Protein AF-A0A3D1RUU3-F1 (afdb_monomer_lite)

Sequence (71 aa):
MGTDLYDNDHIYVSTQPRTIRGGLAFVPSSQTWHGFAKKPINGIRRSLIVNYVGEGWPQTLDLSFPELLVG

Structure (mmCIF, N/CA/C/O backbone):
data_AF-A0A3D1RUU3-F1
#
_entry.id   AF-A0A3D1RUU3-F1
#
loop_
_atom_site.group_PDB
_atom_site.id
_atom_site.type_symbol
_atom_site.label_atom_id
_atom_site.label_alt_id
_atom_site.label_comp_id
_atom_site.label_asym_id
_atom_site.label_entity_id
_atom_site.label_seq_id
_atom_site.pdbx_PDB_ins_code
_atom_site.Cartn_x
_atom_site.Cartn_y
_atom_site.Cartn_z
_atom_site.occupancy
_atom_site.B_iso_or_equiv
_atom_site.auth_seq_id
_atom_site.auth_comp_id
_atom_site.auth_asym_id
_atom_site.auth_atom_id
_atom_site.pdbx_PDB_model_num
ATOM 1 N N . MET A 1 1 ? 3.295 0.423 -12.690 1.00 81.31 1 MET A N 1
ATOM 2 C CA . MET A 1 1 ? 2.830 1.653 -11.995 1.00 81.31 1 MET A CA 1
ATOM 3 C C . MET A 1 1 ? 1.869 1.384 -10.821 1.00 81.31 1 MET A C 1
ATOM 5 O O . MET A 1 1 ? 1.307 2.344 -10.304 1.00 81.31 1 MET A O 1
ATOM 9 N N . GLY A 1 2 ? 1.657 0.138 -10.372 1.00 88.81 2 GLY A N 1
ATOM 10 C CA . GLY A 1 2 ? 0.812 -0.144 -9.200 1.00 88.81 2 GLY A CA 1
ATOM 11 C C . GLY A 1 2 ? 1.613 -0.270 -7.907 1.00 88.81 2 GLY A C 1
ATOM 12 O O . GLY A 1 2 ? 2.524 0.533 -7.707 1.00 88.81 2 GLY A O 1
ATOM 13 N N . THR A 1 3 ? 1.239 -1.201 -7.035 1.00 93.81 3 THR A N 1
ATOM 14 C CA . THR A 1 3 ? 1.901 -1.460 -5.743 1.00 93.81 3 THR A CA 1
ATOM 15 C C . THR A 1 3 ? 2.831 -2.656 -5.895 1.00 93.81 3 THR A C 1
ATOM 17 O O . THR A 1 3 ? 2.426 -3.676 -6.448 1.00 93.81 3 THR A O 1
ATOM 20 N N . ASP A 1 4 ? 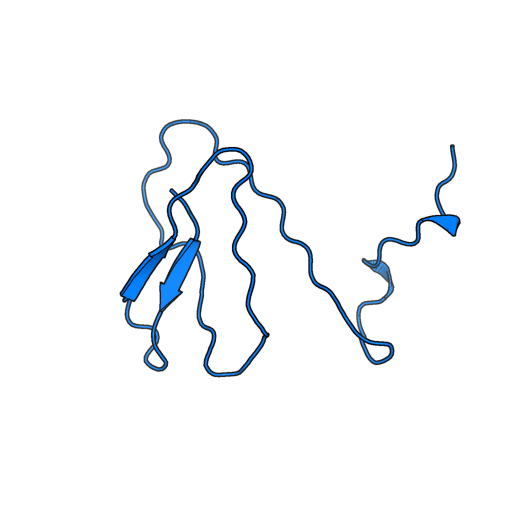4.073 -2.518 -5.455 1.00 95.94 4 ASP A N 1
ATOM 21 C CA . ASP A 1 4 ? 5.055 -3.600 -5.451 1.00 95.94 4 ASP A CA 1
ATOM 22 C C . ASP A 1 4 ? 4.813 -4.518 -4.255 1.00 95.94 4 ASP A C 1
ATOM 24 O O . ASP A 1 4 ? 4.444 -4.037 -3.186 1.00 95.94 4 ASP A O 1
ATOM 28 N N . LEU A 1 5 ? 5.006 -5.817 -4.456 1.00 96.56 5 LEU A N 1
ATOM 29 C CA . LEU A 1 5 ? 4.890 -6.877 -3.463 1.00 96.56 5 LEU A CA 1
ATOM 30 C C . LEU A 1 5 ? 6.275 -7.476 -3.238 1.00 96.56 5 LEU A C 1
ATOM 32 O O . LEU A 1 5 ? 7.005 -7.722 -4.207 1.00 96.56 5 LEU A O 1
ATOM 36 N N . TYR A 1 6 ? 6.609 -7.719 -1.978 1.00 97.44 6 TYR A N 1
ATOM 37 C CA . TYR A 1 6 ? 7.894 -8.267 -1.565 1.00 97.44 6 TYR A CA 1
ATOM 38 C C . TYR A 1 6 ? 7.685 -9.517 -0.712 1.00 97.44 6 TYR A C 1
ATOM 40 O O . TYR A 1 6 ? 6.627 -9.687 -0.103 1.00 97.44 6 TYR A O 1
ATOM 48 N N . ASP A 1 7 ? 8.687 -10.387 -0.682 1.00 97.00 7 ASP A N 1
ATOM 49 C CA . ASP A 1 7 ? 8.734 -11.497 0.265 1.00 97.00 7 ASP A CA 1
ATOM 50 C C . ASP A 1 7 ? 9.240 -11.043 1.648 1.00 97.00 7 ASP A C 1
ATOM 52 O O . ASP A 1 7 ? 9.451 -9.855 1.905 1.00 97.00 7 ASP A O 1
ATOM 56 N N . ASN A 1 8 ? 9.412 -12.001 2.561 1.00 97.25 8 ASN A N 1
ATOM 57 C CA . ASN A 1 8 ? 9.868 -11.743 3.929 1.00 97.25 8 ASN A CA 1
ATOM 58 C C . ASN A 1 8 ? 11.319 -11.236 4.005 1.00 97.25 8 ASN A C 1
ATOM 60 O O . ASN A 1 8 ? 11.682 -10.595 4.991 1.00 97.25 8 ASN A O 1
ATOM 64 N N . ASP A 1 9 ? 12.118 -11.468 2.963 1.00 96.88 9 ASP A N 1
ATOM 65 C CA . ASP A 1 9 ? 13.487 -10.963 2.841 1.00 96.88 9 ASP A CA 1
ATOM 66 C C . ASP A 1 9 ? 13.523 -9.589 2.147 1.00 96.88 9 ASP A C 1
ATOM 68 O O . ASP A 1 9 ? 14.592 -9.051 1.855 1.00 96.88 9 ASP A O 1
ATOM 72 N N . HIS A 1 10 ? 12.349 -8.982 1.924 1.00 94.69 10 HIS A N 1
ATOM 73 C CA . HIS A 1 10 ? 12.152 -7.723 1.207 1.00 94.69 10 HIS A CA 1
ATOM 74 C C . HIS A 1 10 ? 12.632 -7.776 -0.251 1.00 94.69 10 HIS A C 1
ATOM 76 O O . HIS A 1 10 ? 12.908 -6.739 -0.867 1.00 94.69 10 HIS A O 1
ATOM 82 N N . ILE A 1 11 ? 12.710 -8.975 -0.830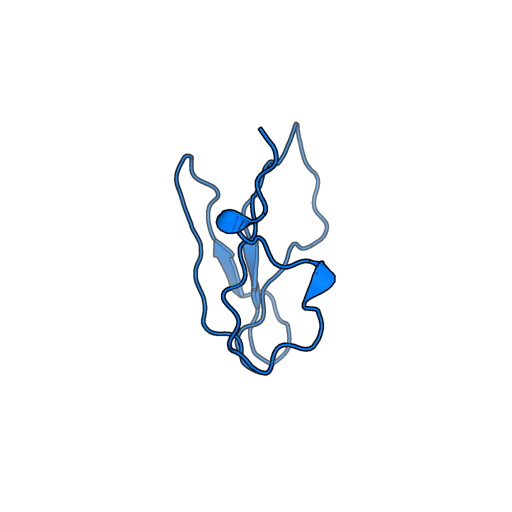 1.00 96.38 11 ILE A N 1
ATOM 83 C CA . ILE A 1 11 ? 13.036 -9.168 -2.237 1.00 96.38 11 ILE A CA 1
ATOM 84 C C . ILE A 1 11 ? 11.762 -8.953 -3.050 1.00 96.38 11 ILE A C 1
ATOM 86 O O . ILE A 1 11 ? 10.671 -9.395 -2.695 1.00 96.38 11 ILE A O 1
ATOM 90 N N . TYR A 1 12 ? 11.892 -8.208 -4.147 1.00 96.62 12 TYR A N 1
ATOM 91 C CA . TYR A 1 12 ? 10.779 -7.932 -5.047 1.00 96.62 12 TYR A CA 1
ATOM 92 C C . TYR A 1 12 ? 10.226 -9.232 -5.646 1.00 96.62 12 TYR A C 1
ATOM 94 O O . TYR A 1 12 ? 10.966 -9.999 -6.260 1.00 96.62 12 TYR A O 1
ATOM 102 N N . VAL A 1 13 ? 8.910 -9.418 -5.543 1.00 96.56 13 VAL A N 1
ATOM 103 C CA . VAL A 1 13 ? 8.195 -10.563 -6.123 1.00 96.56 13 VAL A CA 1
ATOM 104 C C . VAL A 1 13 ? 7.441 -10.138 -7.380 1.00 96.56 13 VAL A C 1
ATOM 106 O O . VAL A 1 13 ? 7.594 -10.733 -8.445 1.00 96.56 13 VAL A O 1
ATOM 109 N N . SER A 1 14 ? 6.600 -9.106 -7.277 1.00 95.25 14 SER A N 1
ATOM 110 C CA . SER A 1 14 ? 5.787 -8.628 -8.401 1.00 95.25 14 SER A CA 1
ATOM 111 C C . SER A 1 14 ? 5.261 -7.210 -8.175 1.00 95.25 14 SER A C 1
ATOM 113 O O . SER A 1 14 ? 5.327 -6.672 -7.074 1.00 95.25 14 SER A O 1
ATOM 115 N N . THR A 1 15 ? 4.705 -6.592 -9.216 1.00 94.19 15 THR A N 1
ATOM 116 C CA . THR A 1 15 ? 3.919 -5.360 -9.097 1.00 94.19 15 THR A CA 1
ATOM 117 C C . THR A 1 15 ? 2.464 -5.679 -9.405 1.00 94.19 15 THR A C 1
ATOM 119 O O . THR A 1 15 ? 2.154 -6.082 -10.527 1.00 94.19 15 THR A O 1
ATOM 122 N N . GLN A 1 16 ? 1.556 -5.400 -8.470 1.00 92.88 16 GLN A N 1
ATOM 123 C CA . GLN A 1 16 ? 0.126 -5.459 -8.751 1.00 92.88 16 GLN A CA 1
ATOM 124 C C . GLN A 1 16 ? -0.217 -4.436 -9.847 1.00 92.88 16 GLN A C 1
ATOM 126 O O . GLN A 1 16 ? 0.129 -3.256 -9.700 1.00 92.88 16 GLN A O 1
ATOM 131 N N . PRO A 1 17 ? -0.878 -4.818 -10.953 1.00 88.56 17 PRO A N 1
ATOM 132 C CA . PRO A 1 17 ? -1.203 -3.886 -12.022 1.00 88.56 17 PRO A CA 1
ATOM 133 C C . PRO A 1 17 ? -2.104 -2.745 -11.540 1.00 88.56 17 PRO A C 1
ATOM 135 O O . PRO A 1 17 ? -3.075 -2.947 -10.816 1.00 88.56 17 PRO A O 1
ATOM 138 N N . ARG A 1 18 ? -1.805 -1.518 -11.980 1.00 86.31 18 ARG A N 1
ATOM 139 C CA . ARG A 1 18 ? -2.700 -0.376 -11.760 1.00 86.31 18 ARG A CA 1
ATOM 140 C C . ARG A 1 18 ? -3.815 -0.425 -12.797 1.00 86.31 18 ARG A C 1
ATOM 142 O O . ARG A 1 18 ? -3.539 -0.240 -13.979 1.00 86.31 18 ARG A O 1
ATOM 149 N N . THR A 1 19 ? -5.057 -0.560 -12.350 1.00 86.88 19 THR A N 1
ATOM 150 C CA . THR A 1 19 ? -6.244 -0.487 -13.210 1.00 86.88 19 THR A CA 1
ATOM 151 C C . THR A 1 19 ? -7.193 0.612 -12.735 1.00 86.88 19 THR A C 1
ATOM 153 O O . THR A 1 19 ? -7.166 1.039 -11.579 1.00 86.88 19 THR A O 1
ATOM 156 N N . ILE A 1 20 ? -8.017 1.129 -13.648 1.00 84.88 20 ILE A N 1
ATOM 157 C CA . ILE A 1 20 ? -9.127 2.014 -13.279 1.00 84.88 20 ILE A CA 1
ATOM 158 C C . ILE A 1 20 ? -10.122 1.184 -12.465 1.00 84.88 20 ILE A C 1
ATOM 160 O O . ILE A 1 20 ? -10.484 0.092 -12.893 1.00 84.88 20 ILE A O 1
ATOM 164 N N . ARG A 1 21 ? -10.553 1.702 -11.305 1.00 86.88 21 ARG A N 1
ATOM 165 C CA . ARG A 1 21 ? -11.443 1.001 -10.354 1.00 86.88 21 ARG A CA 1
ATOM 166 C C . ARG A 1 21 ? -10.862 -0.312 -9.797 1.00 86.88 21 ARG A C 1
ATOM 168 O O . ARG A 1 21 ? -11.606 -1.129 -9.273 1.00 86.88 21 ARG A O 1
ATOM 175 N N . GLY A 1 22 ? -9.547 -0.509 -9.896 1.00 89.62 22 GLY A N 1
ATOM 176 C CA . GLY A 1 22 ? -8.852 -1.607 -9.232 1.00 89.62 22 GLY A CA 1
ATOM 177 C C . GLY A 1 22 ? -8.513 -1.282 -7.784 1.00 89.62 22 GLY A C 1
ATOM 178 O O . GLY A 1 22 ? -8.282 -0.122 -7.439 1.00 89.62 22 GLY A O 1
ATOM 179 N N . GLY A 1 23 ? -8.434 -2.321 -6.960 1.00 91.62 23 GLY A N 1
ATOM 180 C CA . GLY A 1 23 ? -7.988 -2.240 -5.576 1.00 91.62 23 GLY A CA 1
ATOM 181 C C . GLY A 1 23 ? -6.993 -3.349 -5.254 1.00 91.62 23 GLY A C 1
ATOM 182 O O . GLY A 1 23 ? -6.983 -4.401 -5.893 1.00 91.62 23 GLY A O 1
ATOM 183 N N . LEU A 1 24 ? -6.153 -3.094 -4.257 1.00 93.19 24 LEU A N 1
ATOM 184 C CA . LEU A 1 24 ? -5.351 -4.104 -3.579 1.00 93.19 24 LEU A CA 1
ATOM 185 C C . LEU A 1 24 ? -5.729 -4.036 -2.103 1.00 93.19 24 LEU A C 1
ATOM 187 O O . LEU A 1 24 ? -5.644 -2.965 -1.506 1.00 93.19 24 LEU A O 1
ATOM 191 N N . ALA A 1 25 ? -6.147 -5.165 -1.543 1.00 94.56 25 ALA A N 1
ATOM 192 C CA . ALA A 1 25 ? -6.433 -5.313 -0.126 1.00 94.56 25 ALA A CA 1
ATOM 193 C C . ALA A 1 25 ? -5.508 -6.382 0.455 1.00 94.56 25 ALA A C 1
ATOM 195 O O . ALA A 1 25 ? -5.189 -7.365 -0.216 1.00 94.56 25 ALA A O 1
ATOM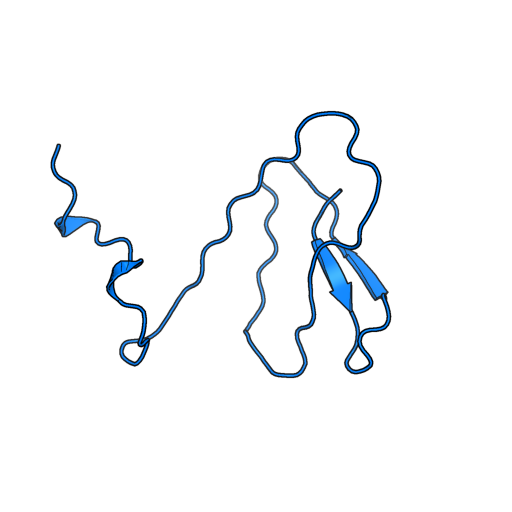 196 N N . PHE A 1 26 ? -5.079 -6.180 1.693 1.00 94.00 26 PHE A N 1
ATOM 197 C CA . PHE A 1 26 ? -4.253 -7.124 2.432 1.00 94.00 26 PHE A CA 1
ATOM 198 C C . PHE A 1 26 ? -4.560 -6.996 3.925 1.00 94.00 26 PHE A C 1
ATOM 200 O O . PHE A 1 26 ? -5.032 -5.955 4.384 1.00 94.00 26 PHE A O 1
ATOM 207 N N . VAL A 1 27 ? -4.287 -8.061 4.676 1.00 94.69 27 VAL A N 1
ATOM 208 C CA . VAL A 1 27 ? -4.317 -8.033 6.140 1.00 94.69 27 VAL A CA 1
ATOM 209 C C . VAL A 1 27 ? -2.928 -7.622 6.624 1.00 94.69 27 VAL A C 1
ATOM 211 O O . VAL A 1 27 ? -1.966 -8.295 6.252 1.00 94.69 27 VAL A O 1
ATOM 214 N N . PRO A 1 28 ? -2.783 -6.551 7.423 1.00 92.69 28 PRO A N 1
ATOM 215 C CA . PRO A 1 28 ? -1.483 -6.156 7.947 1.00 92.69 28 PRO A CA 1
ATOM 216 C C . PRO A 1 28 ? -0.857 -7.276 8.783 1.00 92.69 28 PRO A C 1
ATOM 218 O O . PRO A 1 28 ? -1.471 -7.789 9.717 1.00 92.69 28 PRO A O 1
ATOM 221 N N . SER A 1 29 ? 0.376 -7.650 8.459 1.00 94.44 29 SER A N 1
ATOM 222 C CA . SER A 1 29 ? 1.183 -8.575 9.254 1.00 94.44 29 SER A CA 1
ATOM 223 C C . SER A 1 29 ? 2.675 -8.317 9.040 1.00 94.44 29 SER A C 1
ATOM 225 O O . SER A 1 29 ? 3.065 -7.564 8.147 1.00 94.44 29 SER A O 1
ATOM 227 N N . SER A 1 30 ? 3.519 -9.008 9.807 1.00 95.75 30 SER A N 1
ATOM 228 C CA . SER A 1 30 ? 4.975 -9.026 9.611 1.00 95.75 30 SER A CA 1
ATOM 229 C C . SER A 1 30 ? 5.434 -9.697 8.305 1.00 95.75 30 SER A C 1
ATOM 231 O O . SER A 1 30 ? 6.632 -9.734 8.040 1.00 95.75 30 SER A O 1
ATOM 233 N N . GLN A 1 31 ? 4.505 -10.233 7.504 1.00 95.44 31 GLN A N 1
ATOM 234 C CA . GLN A 1 31 ? 4.786 -10.966 6.265 1.00 95.44 31 GLN A CA 1
ATOM 235 C C . GLN A 1 31 ? 4.102 -10.359 5.027 1.00 95.44 31 GLN A C 1
ATOM 237 O O . GLN A 1 31 ? 4.203 -10.897 3.929 1.00 95.44 31 GLN A O 1
ATOM 242 N N . THR A 1 32 ? 3.379 -9.242 5.169 1.00 95.44 32 THR A N 1
ATOM 243 C CA . THR A 1 32 ? 2.676 -8.582 4.051 1.00 95.44 32 THR A CA 1
ATOM 244 C C . THR A 1 32 ? 3.423 -7.344 3.560 1.00 95.44 32 THR A C 1
ATOM 246 O O . THR A 1 32 ? 2.923 -6.216 3.651 1.00 95.44 32 THR A O 1
ATOM 249 N N . TRP A 1 33 ? 4.632 -7.549 3.040 1.00 96.94 33 TRP A N 1
ATOM 250 C CA . TRP A 1 33 ? 5.480 -6.469 2.545 1.00 96.94 33 TRP A CA 1
ATOM 251 C C . TRP A 1 33 ? 5.021 -5.966 1.179 1.00 96.94 33 TRP A C 1
ATOM 253 O O . TRP A 1 33 ? 4.859 -6.714 0.214 1.00 96.94 33 TRP A O 1
ATOM 263 N N . HIS A 1 34 ? 4.813 -4.660 1.094 1.00 96.12 34 HIS A N 1
ATOM 264 C CA . HIS A 1 34 ? 4.392 -3.994 -0.124 1.00 96.12 34 HIS A CA 1
ATOM 265 C C . HIS A 1 34 ? 4.913 -2.558 -0.143 1.00 96.12 34 HIS A C 1
ATOM 267 O O . HIS A 1 34 ? 5.275 -1.993 0.889 1.00 96.12 34 HIS A O 1
ATOM 273 N N . GLY A 1 35 ? 4.961 -1.945 -1.320 1.00 94.12 35 GLY A N 1
ATOM 274 C CA . GLY A 1 35 ? 5.489 -0.594 -1.439 1.00 94.12 35 GLY A CA 1
ATOM 275 C C . GLY A 1 35 ? 5.485 -0.053 -2.856 1.00 94.12 35 GLY A C 1
ATOM 276 O O . GLY A 1 35 ? 4.670 -0.422 -3.702 1.00 94.12 35 GLY A O 1
ATOM 277 N N . PHE A 1 36 ? 6.401 0.873 -3.103 1.00 92.62 36 PHE A N 1
ATOM 278 C CA . PHE A 1 36 ? 6.631 1.440 -4.421 1.00 92.62 36 PHE A CA 1
ATOM 279 C C . PHE A 1 36 ? 8.129 1.688 -4.600 1.00 92.62 36 PHE A C 1
ATOM 281 O O . PHE A 1 36 ? 8.666 2.695 -4.140 1.00 92.62 36 PHE A O 1
ATOM 288 N N . ALA A 1 37 ? 8.808 0.755 -5.266 1.00 91.44 37 ALA A N 1
ATOM 289 C CA . ALA A 1 37 ? 10.208 0.887 -5.636 1.00 91.44 37 ALA A CA 1
ATOM 290 C C . ALA A 1 37 ? 10.412 2.132 -6.507 1.00 91.44 37 ALA A C 1
ATOM 292 O O . ALA A 1 37 ? 9.594 2.445 -7.380 1.00 91.44 37 ALA A O 1
ATOM 293 N N . LYS A 1 38 ? 11.534 2.827 -6.304 1.00 90.44 38 LYS A N 1
ATOM 294 C CA . LYS A 1 38 ? 11.895 4.008 -7.093 1.00 90.44 38 LYS A CA 1
ATOM 295 C C . LYS A 1 38 ? 11.990 3.631 -8.573 1.00 90.44 38 LYS A C 1
ATOM 297 O O . LYS A 1 38 ? 12.834 2.834 -8.967 1.00 90.44 38 LYS A O 1
ATOM 302 N N . LYS A 1 39 ? 11.131 4.229 -9.396 1.00 89.50 39 LYS A N 1
ATOM 303 C CA . LYS A 1 39 ? 11.105 4.049 -10.852 1.00 89.50 39 LYS A CA 1
ATOM 304 C C . LYS A 1 39 ? 10.555 5.304 -11.533 1.00 89.50 39 LYS A C 1
ATOM 306 O O . LYS A 1 39 ? 9.810 6.044 -10.886 1.00 89.50 39 LYS A O 1
ATOM 311 N N . PRO A 1 40 ? 10.906 5.568 -12.804 1.00 92.38 40 PRO A N 1
ATOM 312 C CA . PRO A 1 40 ? 10.382 6.721 -13.528 1.00 92.38 40 PRO A CA 1
ATOM 313 C C . PRO A 1 40 ? 8.850 6.718 -13.551 1.00 92.38 40 PRO A C 1
ATOM 315 O O . PRO A 1 40 ? 8.225 5.689 -13.822 1.00 92.38 40 PRO A O 1
ATOM 318 N N . ILE A 1 41 ? 8.247 7.874 -13.274 1.00 90.62 41 ILE A N 1
ATOM 319 C CA . ILE A 1 41 ? 6.808 8.092 -13.419 1.00 90.62 41 ILE A CA 1
ATOM 320 C C . ILE A 1 41 ? 6.613 9.019 -14.613 1.00 90.62 41 ILE A C 1
ATOM 322 O O . ILE A 1 41 ? 6.895 10.210 -14.539 1.00 90.62 41 ILE A O 1
ATOM 326 N N . ASN A 1 42 ? 6.112 8.460 -15.711 1.00 90.75 42 ASN A N 1
ATOM 327 C CA . ASN A 1 42 ? 5.716 9.233 -16.882 1.00 90.75 42 ASN A CA 1
ATOM 328 C C . ASN A 1 42 ? 4.243 9.639 -16.708 1.00 90.75 42 ASN A C 1
ATOM 330 O O . ASN A 1 42 ? 3.347 8.810 -16.872 1.00 90.75 42 ASN A O 1
ATOM 334 N N . GLY A 1 43 ? 3.998 10.894 -16.323 1.00 91.25 43 GLY A N 1
ATOM 335 C CA . GLY A 1 43 ? 2.658 11.427 -16.047 1.00 91.25 43 GLY A CA 1
ATOM 336 C C . GLY A 1 43 ? 2.298 11.444 -14.557 1.00 91.25 43 GLY A C 1
ATOM 337 O O . GLY A 1 43 ? 3.164 11.602 -13.702 1.00 91.25 43 GLY A O 1
ATOM 338 N N . ILE A 1 44 ? 1.007 11.311 -14.230 1.00 89.06 44 ILE A N 1
ATOM 339 C CA . ILE A 1 44 ? 0.504 11.418 -12.849 1.00 89.06 44 ILE A CA 1
ATOM 340 C C . ILE A 1 44 ? 0.004 10.057 -12.356 1.00 89.06 44 ILE A C 1
ATOM 342 O O . ILE A 1 44 ? -0.934 9.480 -12.912 1.00 89.06 44 ILE A O 1
ATOM 346 N N . ARG A 1 45 ? 0.568 9.574 -11.244 1.00 88.94 45 ARG A N 1
ATOM 347 C CA . ARG A 1 45 ? 0.058 8.406 -10.513 1.00 88.94 45 ARG A CA 1
ATOM 348 C C . ARG A 1 45 ? -0.859 8.868 -9.380 1.00 88.94 45 ARG A C 1
ATOM 350 O O . ARG A 1 45 ? -0.392 9.433 -8.403 1.00 88.94 45 ARG A O 1
ATOM 357 N N . ARG A 1 46 ? -2.159 8.586 -9.496 1.00 88.94 46 ARG A N 1
ATOM 358 C CA . ARG A 1 46 ? -3.154 8.802 -8.428 1.00 88.94 46 ARG A CA 1
ATOM 359 C C . ARG A 1 46 ? -3.512 7.477 -7.756 1.00 88.94 46 ARG A C 1
ATOM 361 O O . ARG A 1 46 ? -3.757 6.498 -8.472 1.00 88.94 46 ARG A O 1
ATOM 368 N N . SER A 1 47 ? -3.555 7.470 -6.426 1.00 89.62 47 SER A N 1
ATOM 369 C CA . SER A 1 47 ? -3.971 6.346 -5.574 1.00 89.62 47 SER A CA 1
ATOM 370 C C . SER A 1 47 ? -4.646 6.863 -4.303 1.00 89.62 47 SER A C 1
ATOM 372 O O . SER A 1 47 ? -4.308 7.949 -3.843 1.00 89.62 47 SER A O 1
ATOM 374 N N . LEU A 1 48 ? -5.548 6.063 -3.738 1.00 90.69 48 LEU A N 1
ATOM 375 C CA . LEU A 1 48 ? -6.137 6.251 -2.413 1.00 90.69 48 LEU A CA 1
ATOM 376 C C . LEU A 1 48 ? -5.742 5.043 -1.557 1.00 90.69 48 LEU A C 1
ATOM 378 O O . LEU A 1 48 ? -5.798 3.916 -2.049 1.00 90.69 48 LEU A O 1
ATOM 382 N N . ILE A 1 49 ? -5.329 5.282 -0.316 1.00 91.69 49 ILE A N 1
ATOM 383 C CA . ILE A 1 49 ? -5.051 4.235 0.672 1.00 91.69 49 ILE A CA 1
ATOM 384 C C . ILE A 1 49 ? -6.073 4.405 1.789 1.00 91.69 49 ILE A C 1
ATOM 386 O O . ILE A 1 49 ? -6.244 5.510 2.296 1.00 91.69 49 ILE A O 1
ATOM 390 N N . VAL A 1 50 ? -6.755 3.318 2.141 1.00 91.69 50 VAL A N 1
ATOM 391 C CA . VAL A 1 50 ? -7.727 3.275 3.236 1.00 91.69 50 VAL A CA 1
ATOM 392 C C . VAL A 1 50 ? -7.271 2.194 4.201 1.00 91.69 50 VAL A C 1
ATOM 394 O O . VAL A 1 50 ? -7.115 1.043 3.799 1.00 91.69 50 VAL A O 1
ATOM 397 N N . ASN A 1 51 ? -7.052 2.569 5.459 1.00 90.88 51 ASN A N 1
ATOM 398 C CA . ASN A 1 51 ? -6.748 1.629 6.531 1.00 90.88 51 ASN A CA 1
ATOM 399 C C . ASN A 1 51 ? -8.001 1.442 7.388 1.00 90.88 51 ASN A C 1
ATOM 401 O O . ASN A 1 51 ? -8.550 2.417 7.894 1.00 90.88 51 ASN A O 1
ATOM 405 N N . TYR A 1 52 ? -8.434 0.195 7.559 1.00 91.06 52 TYR A N 1
ATOM 406 C CA . TYR A 1 52 ? -9.462 -0.161 8.533 1.00 91.06 52 TYR A CA 1
ATOM 407 C C . TYR A 1 52 ? -8.774 -0.501 9.848 1.00 91.06 52 TYR A C 1
ATOM 409 O O . TYR A 1 52 ? -7.896 -1.364 9.879 1.00 91.06 52 TYR A O 1
ATOM 417 N N . VAL A 1 53 ? -9.153 0.185 10.919 1.00 90.81 53 VAL A N 1
ATOM 418 C CA . VAL A 1 53 ? -8.520 0.038 12.231 1.00 90.81 53 VAL A CA 1
ATOM 419 C C . VAL A 1 53 ? -9.570 -0.255 13.297 1.00 90.81 53 VAL A C 1
ATOM 421 O O . VAL A 1 53 ? -10.725 0.144 13.162 1.00 90.81 53 VAL A O 1
ATOM 424 N N . GLY A 1 54 ? -9.178 -0.999 14.331 1.00 88.25 54 GLY A N 1
ATOM 425 C CA . GLY A 1 54 ? -10.041 -1.304 15.473 1.00 88.25 54 GLY A CA 1
ATOM 426 C C . GLY A 1 54 ? -9.992 -0.228 16.560 1.00 88.25 54 GLY A C 1
ATOM 427 O O . GLY A 1 54 ? -9.207 0.715 16.483 1.00 88.25 54 GLY A O 1
ATOM 428 N N . GLU A 1 55 ? -10.785 -0.424 17.615 1.00 85.12 55 GLU A N 1
ATOM 429 C CA . GLU A 1 55 ? -10.944 0.524 18.734 1.00 85.12 55 GLU A CA 1
ATOM 430 C C . GLU A 1 55 ? -9.631 0.885 19.453 1.00 85.12 55 GLU A C 1
ATOM 432 O O . GLU A 1 55 ? -9.508 1.970 20.007 1.00 85.12 55 GLU A O 1
ATOM 437 N N . GLY A 1 56 ? -8.622 0.009 19.418 1.00 85.06 56 GLY A N 1
ATOM 438 C CA . GLY A 1 56 ? -7.312 0.240 20.040 1.00 85.06 56 GLY A CA 1
ATOM 439 C C . GLY A 1 56 ? -6.323 1.071 19.213 1.00 85.06 56 GLY A C 1
ATOM 440 O O . GLY A 1 56 ? -5.142 1.117 19.559 1.00 85.06 56 GLY A O 1
ATOM 441 N N . TRP A 1 57 ? -6.741 1.670 18.094 1.00 88.94 57 TRP A N 1
ATOM 442 C CA . TRP A 1 57 ? -5.834 2.421 17.225 1.00 88.94 57 TRP A CA 1
ATOM 443 C C . TRP A 1 57 ? -5.396 3.750 17.863 1.00 88.94 57 TRP A C 1
ATOM 445 O O . TRP A 1 57 ? -6.247 4.569 18.200 1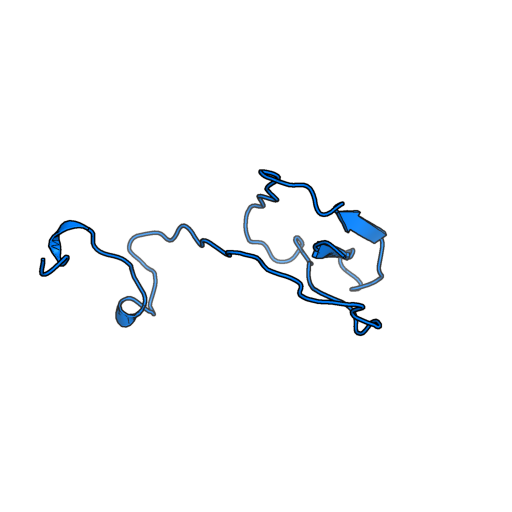.00 88.94 57 TRP A O 1
ATOM 455 N N . PRO A 1 58 ? -4.083 4.016 17.999 1.00 86.00 58 PRO A N 1
ATOM 456 C CA . PRO A 1 58 ? -3.605 5.170 18.762 1.00 86.00 58 PRO A CA 1
ATOM 457 C C . PRO A 1 58 ? -3.701 6.503 18.006 1.00 86.00 58 PRO A C 1
ATOM 459 O O . PRO A 1 58 ? -3.706 7.556 18.636 1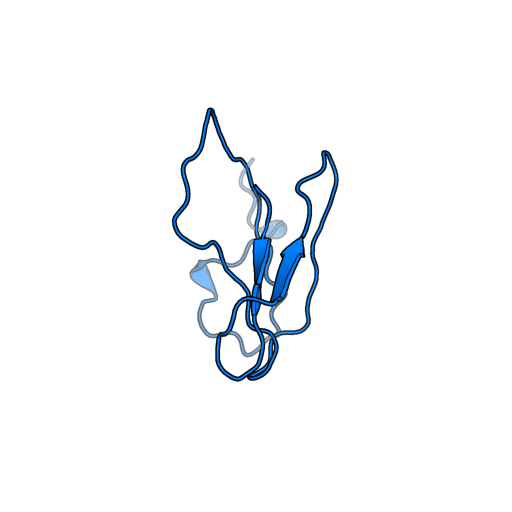.00 86.00 58 PRO A O 1
ATOM 462 N N . GLN A 1 59 ? -3.756 6.487 16.669 1.00 85.50 59 GLN A N 1
ATOM 463 C CA . GLN A 1 59 ? -3.796 7.699 15.838 1.00 85.50 59 GLN A CA 1
ATOM 464 C C . GLN A 1 59 ? -5.240 8.027 15.451 1.00 85.50 59 GLN A C 1
ATOM 466 O O . GLN A 1 59 ? -5.647 7.868 14.301 1.00 85.50 59 GLN A O 1
ATOM 471 N N . THR A 1 60 ? -6.039 8.425 16.440 1.00 82.19 60 THR A N 1
ATOM 472 C CA . THR A 1 60 ? -7.476 8.687 16.261 1.00 82.19 60 THR A CA 1
ATOM 473 C C . THR A 1 60 ? -7.780 10.024 15.587 1.00 82.19 60 THR A C 1
ATOM 475 O O . THR A 1 60 ? -8.860 10.181 15.028 1.00 82.19 60 THR A O 1
ATOM 478 N N . LEU A 1 61 ? -6.832 10.970 15.592 1.00 81.69 61 LEU A N 1
ATOM 479 C CA . LEU A 1 61 ? -6.985 12.288 14.961 1.00 81.69 61 LEU A CA 1
ATOM 480 C C . LEU A 1 61 ?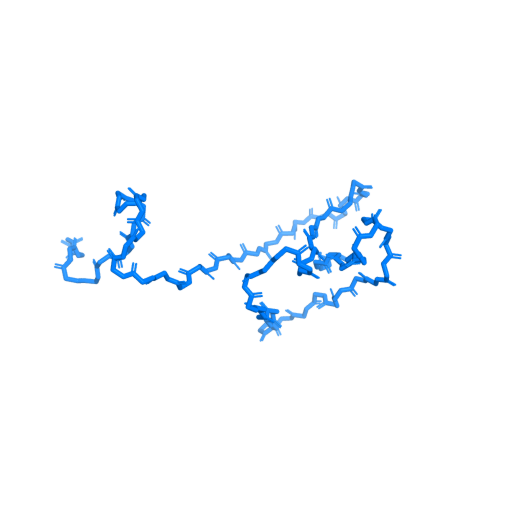 -7.134 12.212 13.435 1.00 81.69 61 LEU A C 1
ATOM 482 O O . LEU A 1 61 ? -7.814 13.049 12.851 1.00 81.69 61 LEU A O 1
ATOM 486 N N . ASP A 1 62 ? -6.536 11.199 12.807 1.00 79.75 62 ASP A N 1
ATOM 487 C CA . ASP A 1 62 ? -6.590 10.989 11.355 1.00 79.75 62 ASP A CA 1
ATOM 488 C C . ASP A 1 62 ? -7.794 10.133 10.923 1.00 79.75 62 ASP A C 1
ATOM 490 O O . ASP A 1 62 ? -7.944 9.797 9.743 1.00 79.75 62 ASP A O 1
ATOM 494 N N . LEU A 1 63 ? -8.654 9.734 11.867 1.00 84.88 63 LEU A N 1
ATOM 495 C CA . LEU A 1 63 ? -9.835 8.944 11.550 1.00 84.88 63 LEU A CA 1
ATOM 496 C C . LEU A 1 63 ? -10.913 9.813 10.912 1.00 84.88 63 LEU A C 1
ATOM 498 O O . LEU A 1 63 ? -11.218 10.923 11.342 1.00 84.88 63 LEU A O 1
ATOM 502 N N . SER A 1 64 ? -11.515 9.268 9.862 1.00 83.62 64 SER A N 1
ATOM 503 C CA . SER A 1 64 ? -12.659 9.882 9.202 1.00 83.62 64 SER A CA 1
ATOM 504 C C . SER A 1 64 ? -13.933 9.499 9.948 1.00 83.62 64 SER A C 1
ATOM 506 O O . SER A 1 64 ? -14.344 8.341 9.901 1.00 83.62 64 SER A O 1
ATOM 508 N N . PHE A 1 65 ? -14.563 10.470 10.608 1.00 82.19 65 PHE A N 1
ATOM 509 C CA . PHE A 1 65 ? -15.850 10.294 11.281 1.00 82.19 65 PHE A CA 1
ATOM 510 C C . PHE A 1 65 ? -16.954 10.963 10.450 1.00 82.19 65 PHE A C 1
ATOM 512 O O . PHE A 1 65 ? -16.977 12.193 10.364 1.00 82.19 65 PHE A O 1
ATOM 519 N N . PRO A 1 66 ? -17.853 10.196 9.809 1.00 76.81 66 PRO A N 1
ATOM 520 C CA . PRO A 1 66 ? -18.886 10.764 8.943 1.00 76.81 66 PRO A CA 1
ATOM 521 C C . PRO A 1 66 ? -19.852 11.690 9.700 1.00 76.81 66 PRO A C 1
ATOM 523 O O . PRO A 1 66 ? -20.295 12.695 9.156 1.00 76.81 66 PRO A O 1
ATOM 526 N N . GLU A 1 67 ? -20.115 11.418 10.974 1.00 80.06 67 GLU A N 1
ATOM 527 C CA . GLU A 1 67 ? -20.885 12.285 11.878 1.00 80.06 67 GLU A CA 1
ATOM 528 C C . GLU A 1 67 ? -20.229 13.644 12.191 1.00 80.06 67 GLU A C 1
ATOM 530 O O . GLU A 1 67 ? -20.925 14.559 12.627 1.00 80.06 67 GLU A O 1
ATOM 535 N N . LEU A 1 68 ? -18.923 13.812 11.952 1.00 72.25 68 LEU A N 1
ATOM 536 C CA . LEU A 1 68 ? -18.214 15.091 12.117 1.00 72.25 68 LEU A CA 1
ATOM 537 C C . LEU A 1 68 ? -18.162 15.920 10.825 1.00 72.25 68 LEU A C 1
ATOM 539 O O . LEU A 1 68 ? -17.488 16.952 10.782 1.00 72.25 68 LEU A O 1
ATOM 543 N N . LEU A 1 69 ? -18.850 15.487 9.763 1.00 69.50 69 LEU A N 1
ATOM 544 C CA . LEU A 1 69 ? -18.956 16.260 8.530 1.00 69.50 69 LEU A CA 1
ATOM 545 C C . LEU A 1 69 ? -19.728 17.558 8.799 1.00 69.50 69 LEU A C 1
ATOM 547 O O . LEU A 1 69 ? -20.950 17.563 8.928 1.00 69.50 69 LEU A O 1
ATOM 551 N N . VAL A 1 70 ? -18.999 18.671 8.857 1.00 58.78 70 VAL A N 1
ATOM 552 C CA . VAL A 1 70 ? -19.584 20.010 8.770 1.00 58.78 70 VAL A CA 1
ATOM 553 C C . VAL A 1 70 ? -19.826 20.285 7.288 1.00 58.78 70 VAL A C 1
ATOM 555 O O . VAL A 1 70 ? -18.872 20.386 6.514 1.00 58.78 70 VAL A O 1
ATOM 558 N N . GLY A 1 71 ? -21.100 20.305 6.898 1.00 55.62 71 GLY A N 1
ATOM 559 C CA . GLY A 1 71 ? -21.544 20.801 5.594 1.00 55.62 71 GLY A CA 1
ATOM 560 C C . GLY A 1 71 ? -21.466 22.316 5.509 1.00 55.62 71 GLY A C 1
ATOM 561 O O . GLY A 1 71 ? -21.690 22.972 6.552 1.00 55.62 71 GLY A O 1
#

Foldseek 3Di:
DAKWWAFLVRHTDDGDDDDDVDDDDDDDDSGGDIGDPDDDDDDDDDDDDDDDDDPPDPPCVPDDDVVPDDD

Secondary structure (DSSP, 8-state):
--EEEE-TT--EEEEEPP-TT--------TT--EE-------S-----------TT-S-GGG---GGG---

pLDDT: mean 89.05, std 7.97, range [55.62, 97.44]

Radius of gyration: 15.62 Å; chains: 1; bounding box: 35×32×37 Å